Protein AF-A0A951WMS6-F1 (afdb_monomer)

Solvent-accessible surface area (backbone atoms only — not comparable to full-atom values): 7121 Å² total; per-residue (Å²): 144,70,65,67,65,56,53,53,51,50,52,52,52,50,51,51,53,50,54,52,52,53,54,52,52,51,54,52,56,64,68,56,60,54,90,54,53,74,70,52,47,53,54,47,51,54,49,47,49,55,51,43,70,74,71,43,91,61,53,75,64,49,46,51,52,50,53,49,53,51,50,53,47,52,47,52,53,64,68,49,76,73,86,53,60,63,60,56,52,49,49,54,51,48,52,53,55,55,45,58,72,67,40,53,75,73,48,37,55,53,50,53,52,52,51,53,51,54,54,60,61,67,71,117

pLDDT: mean 72.28, std 15.81, range [36.31, 91.38]

Secondary structure (DSSP, 8-state):
--SHHHHHHHHHHHHHHHHHHHHHHHHHHHHTS----HHHHHHHHHHHHHHHHHH----HHHHHHHHHHHHHHHHHHHHS-S--HHHHHHHHHHHHHHHHHHS-HHHHHHHHHHHHHHHHHTT-

Foldseek 3Di:
DPVVVVVVVVVVVVVVVVVVVVVVVVVVLVVLQDPQFLVNLVVLLVQLLVQLVVFPPDDPVLNVQLVVLSVVLVVQSVVCPDDDPVSSVVSVVSSLVSNVVSDDPVSNVSSVVSVSVSSVVSRD

Structure (mmCIF, N/CA/C/O backbone):
data_AF-A0A951WMS6-F1
#
_entry.id   AF-A0A951WMS6-F1
#
loop_
_atom_site.group_PDB
_atom_site.id
_atom_site.type_symbol
_atom_site.label_atom_id
_atom_site.label_alt_id
_atom_site.label_comp_id
_atom_site.label_asym_id
_atom_site.label_entity_id
_atom_site.label_seq_id
_atom_site.pdbx_PDB_ins_code
_atom_site.Cartn_x
_atom_site.Cartn_y
_atom_site.Cartn_z
_atom_site.occupancy
_atom_site.B_iso_or_equiv
_atom_site.auth_seq_id
_atom_site.auth_comp_id
_atom_site.auth_asym_id
_atom_site.auth_atom_id
_atom_site.pdbx_PDB_model_num
ATOM 1 N N . MET A 1 1 ? -36.452 -40.732 -9.700 1.00 51.75 1 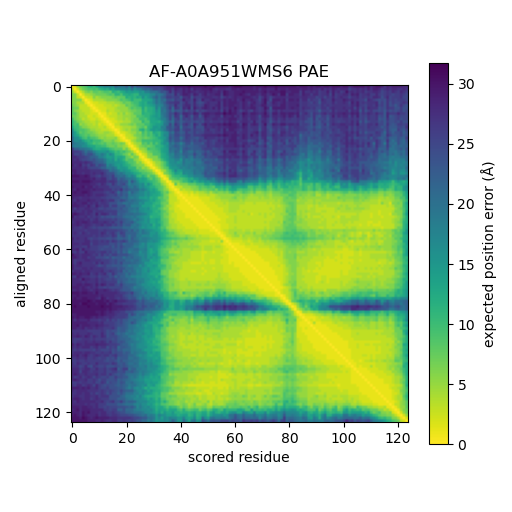MET A N 1
ATOM 2 C CA . MET A 1 1 ? -35.128 -40.363 -9.138 1.00 51.75 1 MET A CA 1
ATOM 3 C C . MET A 1 1 ? -34.050 -40.220 -10.234 1.00 51.75 1 MET A C 1
ATOM 5 O O . MET A 1 1 ? -33.100 -40.988 -10.251 1.00 51.75 1 MET A O 1
ATOM 9 N N . LYS A 1 2 ? -34.178 -39.270 -11.181 1.00 56.09 2 LYS A N 1
ATOM 10 C CA . LYS A 1 2 ? -33.153 -39.014 -12.233 1.00 56.09 2 LYS A CA 1
ATOM 11 C C . LYS A 1 2 ? -32.800 -37.524 -12.435 1.00 56.09 2 LYS A C 1
ATOM 13 O O . LYS A 1 2 ? -31.755 -37.229 -12.997 1.00 56.09 2 LYS A O 1
ATOM 18 N N . PHE A 1 3 ? -33.606 -36.593 -11.911 1.00 56.84 3 PHE A N 1
ATOM 19 C CA . PHE A 1 3 ? -33.428 -35.144 -12.109 1.00 56.84 3 PHE A CA 1
ATOM 20 C C . PHE A 1 3 ? -32.354 -34.500 -11.216 1.00 56.84 3 PHE A C 1
ATOM 22 O O . PHE A 1 3 ? -31.704 -33.546 -11.631 1.00 56.84 3 PHE A O 1
ATOM 29 N N . ILE A 1 4 ? -32.092 -35.062 -10.030 1.00 59.81 4 ILE A N 1
ATOM 30 C CA . ILE A 1 4 ? -31.099 -34.523 -9.079 1.00 59.81 4 ILE A CA 1
ATOM 31 C C . ILE A 1 4 ? -29.683 -34.555 -9.677 1.00 59.81 4 ILE A C 1
ATOM 33 O O . ILE A 1 4 ? -28.901 -33.629 -9.488 1.00 59.81 4 ILE A O 1
ATOM 37 N N . LYS A 1 5 ? -29.362 -35.582 -10.473 1.00 60.12 5 LYS A N 1
ATOM 38 C CA . LYS A 1 5 ? -28.024 -35.754 -11.057 1.00 60.12 5 LYS A CA 1
ATOM 39 C C . LYS A 1 5 ? -27.701 -34.687 -12.113 1.00 60.12 5 LYS A C 1
ATOM 41 O O . LYS A 1 5 ? -26.545 -34.304 -12.249 1.00 60.12 5 LYS A O 1
ATOM 46 N N . LEU A 1 6 ? -28.719 -34.176 -12.811 1.00 61.38 6 LEU A N 1
ATOM 47 C CA . LEU A 1 6 ? -28.562 -33.132 -13.826 1.00 61.38 6 LEU A CA 1
ATOM 48 C C . LEU A 1 6 ? -28.363 -31.746 -13.189 1.00 61.38 6 LEU A C 1
ATOM 50 O O . LEU A 1 6 ? -27.531 -30.973 -13.653 1.00 61.38 6 LEU A O 1
ATOM 54 N N . ALA A 1 7 ? -29.058 -31.466 -12.081 1.00 64.75 7 ALA A N 1
ATOM 55 C CA . ALA A 1 7 ? -28.902 -30.220 -11.328 1.00 64.75 7 ALA A CA 1
ATOM 56 C C . ALA A 1 7 ? -27.523 -30.112 -10.655 1.00 64.75 7 ALA A C 1
ATOM 58 O O . ALA A 1 7 ? -26.902 -29.053 -10.686 1.00 64.75 7 ALA A O 1
ATOM 59 N N . VAL A 1 8 ? -27.007 -31.219 -10.109 1.00 67.31 8 VAL A N 1
ATOM 60 C CA . VAL A 1 8 ? -25.658 -31.259 -9.517 1.00 67.31 8 VAL A CA 1
ATOM 61 C C . VAL A 1 8 ? -24.580 -31.064 -10.586 1.00 67.31 8 VAL A C 1
ATOM 63 O O . VAL A 1 8 ? -23.600 -30.365 -10.346 1.00 67.31 8 VAL A O 1
ATOM 66 N N . LEU A 1 9 ? -24.779 -31.611 -11.790 1.00 69.00 9 LEU A N 1
ATOM 67 C CA . LEU A 1 9 ? -23.855 -31.407 -12.905 1.00 69.00 9 LEU A CA 1
ATOM 68 C C . LEU A 1 9 ? -23.821 -29.936 -13.354 1.00 69.00 9 LEU A C 1
ATOM 70 O O . LEU A 1 9 ? -22.743 -29.386 -13.560 1.00 69.00 9 LEU A O 1
ATOM 74 N N . PHE A 1 10 ? -24.982 -29.277 -13.433 1.00 64.81 10 PHE A N 1
ATOM 75 C CA . PHE A 1 10 ? -25.066 -27.845 -13.736 1.00 64.81 10 PHE A CA 1
ATOM 76 C C . PHE A 1 10 ? -24.439 -26.973 -12.646 1.00 64.81 10 PHE A C 1
ATOM 78 O O . PHE A 1 10 ? -23.723 -26.029 -12.967 1.00 64.81 10 PHE A O 1
ATOM 85 N N . LEU A 1 11 ? -24.654 -27.309 -11.371 1.00 69.75 11 LEU A N 1
ATOM 86 C CA . LEU A 1 11 ? -24.055 -26.588 -10.249 1.00 69.75 11 LEU A CA 1
ATOM 87 C C . LEU A 1 11 ? -22.523 -26.668 -10.289 1.00 69.75 11 LEU A C 1
ATOM 89 O O . LEU A 1 11 ? -21.854 -25.659 -10.095 1.00 69.75 11 LEU A O 1
ATOM 93 N N . LEU A 1 12 ? -21.968 -27.842 -10.604 1.00 69.75 12 LEU A N 1
ATOM 94 C CA . LEU A 1 12 ? -20.522 -28.045 -10.729 1.00 69.75 12 LEU A CA 1
ATOM 95 C C . LEU A 1 12 ? -19.925 -27.295 -11.925 1.00 69.75 12 LEU A C 1
ATOM 97 O O . LEU A 1 12 ? -18.862 -26.691 -11.795 1.00 69.75 12 LEU A O 1
ATOM 101 N N . LEU A 1 13 ? -20.613 -27.288 -13.070 1.00 68.25 13 LEU A N 1
ATOM 102 C CA . LEU A 1 13 ? -20.183 -26.536 -14.253 1.00 68.25 13 LEU A CA 1
ATOM 103 C C . LEU A 1 13 ? -20.231 -25.021 -14.011 1.00 68.25 13 LEU A C 1
ATOM 105 O O . LEU A 1 13 ? -19.319 -24.303 -14.420 1.00 68.25 13 LEU A O 1
ATOM 109 N N . PHE A 1 14 ? -21.252 -24.543 -13.298 1.00 63.50 14 PHE A N 1
ATOM 110 C CA . PHE A 1 14 ? -21.378 -23.137 -12.923 1.00 63.50 14 PHE A CA 1
ATOM 111 C C . PHE A 1 14 ? -20.282 -22.718 -11.934 1.00 63.50 14 PHE A C 1
ATOM 113 O O . PHE A 1 14 ? -19.645 -21.684 -12.125 1.00 63.50 14 PHE A O 1
ATOM 120 N N . LEU A 1 15 ? -19.990 -23.555 -10.931 1.00 62.25 15 LEU A N 1
ATOM 121 C CA . LEU A 1 15 ? -18.897 -23.317 -9.985 1.00 62.25 15 LEU A CA 1
ATOM 122 C C . LEU A 1 15 ? -17.534 -23.300 -10.693 1.00 62.25 15 LEU A C 1
ATOM 124 O O . LEU A 1 15 ? -16.712 -22.430 -10.420 1.00 62.25 15 LEU A O 1
ATOM 128 N N . ALA A 1 16 ? -17.304 -24.212 -11.642 1.00 64.56 16 ALA A N 1
ATOM 129 C CA . ALA A 1 16 ? -16.062 -24.265 -12.409 1.00 64.56 16 ALA A CA 1
ATOM 130 C C . ALA A 1 16 ? -15.876 -23.031 -13.312 1.00 64.56 16 ALA A C 1
ATOM 132 O O . ALA A 1 16 ? -14.779 -22.473 -13.362 1.00 64.56 16 ALA A O 1
ATOM 133 N N . GLY A 1 17 ? -16.940 -22.563 -13.974 1.00 59.06 17 GLY A N 1
ATOM 134 C CA . GLY A 1 17 ? -16.912 -21.341 -14.785 1.00 59.06 17 GLY A CA 1
ATOM 135 C C . GLY A 1 17 ? -16.698 -20.073 -13.952 1.00 59.06 17 GLY A C 1
ATOM 136 O O . GLY A 1 17 ? -15.922 -19.200 -14.340 1.00 59.06 17 GLY A O 1
ATOM 137 N N . PHE A 1 18 ? -17.320 -19.998 -12.773 1.00 59.22 18 PHE A N 1
ATOM 138 C CA . PHE A 1 18 ? -17.164 -18.876 -11.846 1.00 59.22 18 PHE A CA 1
ATOM 139 C C . PHE A 1 18 ? -15.744 -18.812 -11.261 1.00 59.22 18 PHE A C 1
ATOM 141 O O . PHE A 1 18 ? -15.110 -17.759 -11.280 1.00 59.22 18 PHE A O 1
ATOM 148 N N . VAL A 1 19 ? -15.188 -19.949 -10.831 1.00 57.91 19 VAL A N 1
ATOM 149 C CA . VAL A 1 19 ? -13.813 -20.030 -10.307 1.00 57.91 19 VAL A CA 1
ATOM 150 C C . VAL A 1 19 ? -12.773 -19.729 -11.395 1.00 57.91 19 VAL A C 1
ATOM 152 O O . VAL A 1 19 ? -11.780 -19.047 -11.129 1.00 57.91 19 VAL A O 1
ATOM 155 N N . ALA A 1 20 ? -13.005 -20.171 -12.636 1.00 56.97 20 ALA A N 1
ATOM 156 C CA . ALA A 1 20 ? -12.144 -19.832 -13.768 1.00 56.97 20 ALA A CA 1
ATOM 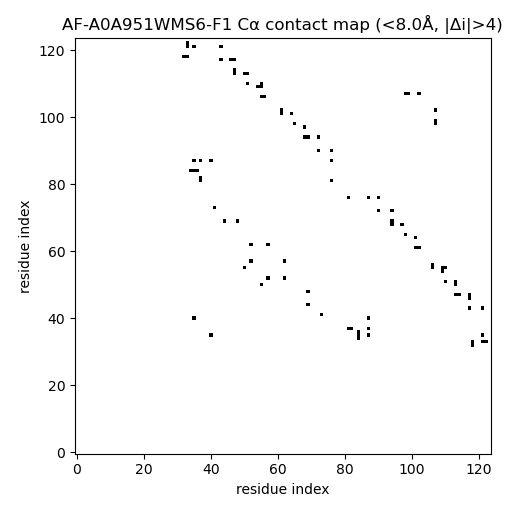157 C C . ALA A 1 20 ? -12.196 -18.329 -14.105 1.00 56.97 20 ALA A C 1
ATOM 159 O O . ALA A 1 20 ? -11.152 -17.723 -14.346 1.00 56.97 20 ALA A O 1
ATOM 160 N N . GLY A 1 21 ? -13.378 -17.704 -14.051 1.00 50.94 21 GLY A N 1
ATOM 161 C CA . GLY A 1 21 ? -13.546 -16.261 -14.253 1.00 50.94 21 GLY A CA 1
ATOM 162 C C . GLY A 1 21 ? -12.835 -15.408 -13.195 1.00 50.94 21 GLY A C 1
ATOM 163 O O . GLY A 1 21 ? -12.163 -14.436 -13.544 1.00 50.94 21 GLY A O 1
ATOM 164 N N . TYR A 1 22 ? -12.897 -15.807 -11.919 1.00 53.44 22 TYR A N 1
ATOM 165 C CA . TYR A 1 22 ? -12.196 -15.113 -10.829 1.00 53.44 22 TYR A CA 1
ATOM 166 C C . TYR A 1 22 ? -10.670 -15.150 -10.995 1.00 53.44 22 TYR A C 1
ATOM 168 O O . TYR A 1 22 ? -10.015 -14.114 -10.877 1.00 53.44 22 TYR A O 1
ATOM 176 N N . ARG A 1 23 ? -10.097 -16.304 -11.368 1.00 49.41 23 ARG A N 1
ATOM 177 C CA . ARG A 1 23 ? -8.645 -16.417 -11.606 1.00 49.41 23 ARG A CA 1
ATOM 178 C C . ARG A 1 23 ? -8.162 -15.593 -12.802 1.00 49.41 23 ARG A C 1
ATOM 180 O O . ARG A 1 23 ? -7.061 -15.045 -12.772 1.00 49.41 23 ARG A O 1
ATOM 187 N N . VAL A 1 24 ? -8.970 -15.480 -13.856 1.00 49.66 24 VAL A N 1
ATOM 188 C CA . VAL A 1 24 ? -8.622 -14.673 -15.040 1.00 49.66 24 VAL A CA 1
ATOM 189 C C . VAL A 1 24 ? -8.692 -13.171 -14.732 1.00 49.66 24 VAL A C 1
ATOM 191 O O . VAL A 1 24 ? -7.869 -12.405 -15.239 1.00 49.66 24 VAL A O 1
ATOM 194 N N . SER A 1 25 ? -9.604 -12.746 -13.850 1.00 45.38 25 SER A N 1
ATOM 195 C CA . SER A 1 25 ? -9.678 -11.357 -13.378 1.00 45.38 25 SER A CA 1
ATOM 196 C C . SER A 1 25 ? -8.475 -10.970 -12.507 1.00 45.38 25 SER A C 1
ATOM 198 O O . SER A 1 25 ? -7.919 -9.887 -12.692 1.00 45.38 25 SER A O 1
ATOM 200 N N . GLU A 1 26 ? -8.001 -11.858 -11.625 1.00 43.66 26 GLU A N 1
ATOM 201 C CA . GLU A 1 26 ? -6.765 -11.627 -10.857 1.00 43.66 26 GLU A CA 1
ATOM 202 C C . GLU A 1 26 ? -5.525 -11.567 -11.757 1.00 43.66 26 GLU A C 1
ATOM 204 O O . GLU A 1 26 ? -4.683 -10.683 -11.595 1.00 43.66 26 GLU A O 1
ATOM 209 N N . SER A 1 27 ? -5.435 -12.445 -12.762 1.00 40.69 27 SER A N 1
ATOM 210 C CA . SER A 1 27 ? -4.296 -12.472 -13.689 1.00 40.69 27 SER A CA 1
ATOM 211 C C . SER A 1 27 ? -4.209 -11.208 -14.557 1.00 40.69 27 SER A C 1
ATOM 213 O O . SER A 1 27 ? -3.115 -10.701 -14.817 1.00 40.69 27 SER A O 1
ATOM 215 N N . ASN A 1 28 ? -5.352 -10.637 -14.954 1.00 41.50 28 ASN A N 1
ATOM 216 C CA . ASN A 1 28 ? -5.391 -9.376 -15.697 1.00 41.50 28 ASN A CA 1
ATOM 217 C C . ASN A 1 28 ? -5.174 -8.143 -14.808 1.00 41.50 28 ASN A C 1
ATOM 219 O O . ASN A 1 28 ? -4.539 -7.190 -15.260 1.00 41.50 28 ASN A O 1
ATOM 223 N N . ALA A 1 29 ? -5.632 -8.161 -13.553 1.00 42.81 29 ALA A N 1
ATOM 224 C CA . ALA A 1 29 ? -5.325 -7.109 -12.584 1.00 42.81 29 ALA A CA 1
ATOM 225 C C . ALA A 1 29 ? -3.824 -7.084 -12.236 1.00 42.81 29 ALA A C 1
ATOM 227 O O . ALA A 1 29 ? -3.222 -6.013 -12.217 1.00 42.81 29 ALA A O 1
ATOM 228 N N . GLN A 1 30 ? -3.187 -8.252 -12.081 1.00 41.78 30 GLN A N 1
ATOM 229 C CA . GLN A 1 30 ? -1.736 -8.361 -11.883 1.00 41.78 30 GLN A CA 1
ATOM 230 C C . GLN A 1 30 ? -0.926 -7.968 -13.125 1.00 41.78 30 GLN A C 1
ATOM 232 O O . GLN A 1 30 ? 0.123 -7.339 -12.995 1.00 41.78 30 GLN A O 1
ATOM 237 N N . LYS A 1 31 ? -1.401 -8.284 -14.340 1.00 40.84 31 LYS A N 1
ATOM 238 C CA . LYS A 1 31 ? -0.721 -7.880 -15.586 1.00 40.84 31 LYS A CA 1
ATOM 239 C C . LYS A 1 31 ? -0.822 -6.386 -15.893 1.00 40.84 31 LYS A C 1
ATOM 241 O O . LYS A 1 31 ? 0.044 -5.866 -16.592 1.00 40.84 31 LYS A O 1
ATOM 246 N N . ARG A 1 32 ? -1.843 -5.694 -15.379 1.00 45.91 32 ARG A N 1
ATOM 247 C CA . ARG A 1 32 ? -2.048 -4.250 -15.580 1.00 45.91 32 ARG A CA 1
ATOM 248 C C . ARG A 1 32 ? -1.325 -3.368 -14.568 1.00 45.91 32 ARG A C 1
ATOM 250 O O . ARG A 1 32 ? -1.452 -2.151 -14.670 1.00 45.91 32 ARG A O 1
ATOM 257 N N . ILE A 1 33 ? -0.549 -3.934 -13.639 1.00 48.38 33 ILE A N 1
ATOM 258 C CA . ILE A 1 33 ? 0.278 -3.120 -12.747 1.00 48.38 33 ILE A CA 1
ATOM 259 C C . ILE A 1 33 ? 1.354 -2.434 -13.598 1.00 48.38 33 ILE A C 1
ATOM 261 O O . ILE A 1 33 ? 2.256 -3.063 -14.177 1.00 48.38 33 ILE A O 1
ATOM 265 N N . ALA A 1 34 ? 1.124 -1.132 -13.738 1.00 48.41 34 ALA A N 1
ATOM 266 C CA . ALA A 1 34 ? 1.731 -0.207 -14.666 1.00 48.41 34 ALA A CA 1
ATOM 267 C C . ALA A 1 34 ? 3.257 -0.216 -14.582 1.00 48.41 34 ALA A C 1
ATOM 269 O O . ALA A 1 34 ? 3.873 -0.478 -13.549 1.00 48.41 34 ALA A O 1
ATOM 270 N N . VAL A 1 35 ? 3.876 0.066 -15.718 1.00 48.91 35 VAL A N 1
ATOM 271 C CA . VAL A 1 35 ? 5.303 0.342 -15.839 1.00 48.91 35 VAL A CA 1
ATOM 272 C C . VAL A 1 35 ? 5.570 1.680 -15.136 1.00 48.91 35 VAL A C 1
ATOM 274 O O . VAL A 1 35 ? 5.442 2.732 -15.749 1.00 48.91 35 VAL A O 1
ATO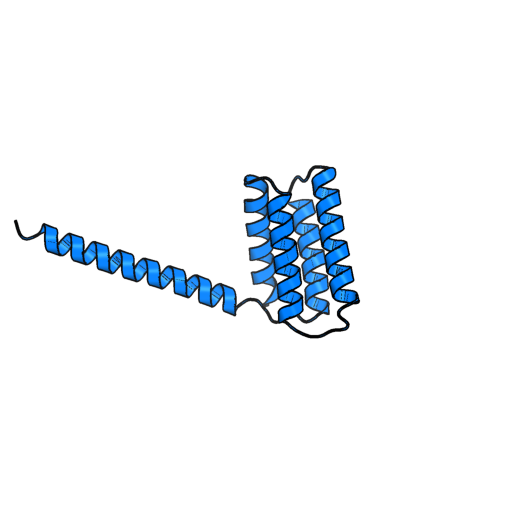M 277 N N . MET A 1 36 ? 5.884 1.669 -13.838 1.00 57.25 36 MET A N 1
ATOM 278 C CA . MET A 1 36 ? 6.234 2.897 -13.115 1.00 57.25 36 MET A CA 1
ATOM 279 C C . MET A 1 36 ? 7.725 3.185 -13.281 1.00 57.25 36 MET A C 1
ATOM 281 O O . MET A 1 36 ? 8.575 2.493 -12.725 1.00 57.25 36 MET A O 1
ATOM 285 N N . ALA A 1 37 ? 8.046 4.221 -14.057 1.00 60.28 37 ALA A N 1
ATOM 286 C CA . ALA A 1 37 ? 9.373 4.823 -14.028 1.00 60.28 37 ALA A CA 1
ATOM 287 C C . ALA A 1 37 ? 9.683 5.333 -12.600 1.00 60.28 37 ALA A C 1
ATOM 289 O O . ALA A 1 37 ? 8.753 5.690 -11.876 1.00 60.28 37 ALA A O 1
ATOM 290 N N . PRO A 1 38 ? 10.955 5.442 -12.183 1.00 60.34 38 PRO A N 1
ATOM 291 C CA . PRO A 1 38 ? 11.318 5.862 -10.822 1.00 60.34 38 PRO A CA 1
ATOM 292 C C . PRO A 1 38 ? 10.678 7.192 -10.379 1.00 60.34 38 PRO A C 1
ATOM 294 O O . PRO A 1 38 ? 10.269 7.337 -9.231 1.00 60.34 38 PRO A O 1
ATOM 297 N N . GLY A 1 39 ? 10.512 8.144 -11.306 1.00 62.16 39 GLY A N 1
ATOM 298 C CA . GLY A 1 39 ? 9.784 9.392 -11.042 1.00 62.16 39 GLY A CA 1
ATOM 299 C C . GLY A 1 39 ? 8.289 9.180 -10.774 1.00 62.16 39 GLY A C 1
ATOM 300 O O . GLY A 1 39 ? 7.736 9.804 -9.876 1.00 62.16 39 GLY A O 1
ATOM 301 N N . ALA A 1 40 ? 7.655 8.243 -11.485 1.00 69.75 40 ALA A N 1
ATOM 302 C CA . ALA A 1 40 ? 6.254 7.882 -11.274 1.00 69.75 40 ALA A CA 1
ATOM 303 C C . ALA A 1 40 ? 6.040 7.158 -9.936 1.00 69.75 40 ALA A C 1
ATOM 305 O O . ALA A 1 40 ? 5.009 7.357 -9.301 1.00 69.75 40 ALA A O 1
ATOM 306 N N . LEU A 1 41 ? 7.018 6.368 -9.475 1.00 72.56 41 LEU A N 1
ATOM 307 C CA . LEU A 1 41 ? 6.957 5.709 -8.169 1.00 72.56 41 LEU A CA 1
ATOM 308 C C . LEU A 1 41 ? 6.998 6.726 -7.024 1.00 72.56 41 LEU A C 1
ATOM 310 O O . LEU A 1 41 ? 6.204 6.631 -6.094 1.00 72.56 41 LEU A O 1
ATOM 314 N N . ARG A 1 42 ? 7.856 7.748 -7.117 1.00 75.69 42 ARG A N 1
ATOM 315 C CA . ARG A 1 42 ? 7.872 8.850 -6.145 1.00 75.69 42 ARG A CA 1
ATOM 316 C C . ARG A 1 42 ? 6.530 9.582 -6.094 1.00 75.69 42 ARG A C 1
ATOM 318 O O . ARG A 1 42 ? 5.969 9.741 -5.016 1.00 75.69 42 ARG A O 1
ATOM 325 N N . THR A 1 43 ? 5.979 9.956 -7.250 1.00 78.19 43 THR A N 1
ATOM 326 C CA . THR A 1 43 ? 4.648 10.582 -7.329 1.00 78.19 43 THR A CA 1
ATOM 327 C C . THR A 1 43 ? 3.549 9.665 -6.783 1.00 78.19 43 THR A C 1
ATOM 329 O O . THR A 1 43 ? 2.601 10.138 -6.154 1.00 78.19 43 THR A O 1
ATOM 332 N N . HIS A 1 44 ? 3.673 8.350 -6.982 1.00 78.69 44 HIS A N 1
ATOM 333 C CA . HIS A 1 44 ? 2.744 7.368 -6.434 1.00 78.69 44 HIS A CA 1
ATOM 334 C C . HIS A 1 44 ? 2.819 7.299 -4.907 1.00 78.69 44 HIS A C 1
ATOM 336 O O . HIS A 1 44 ? 1.776 7.310 -4.264 1.00 78.69 44 HIS A O 1
ATOM 342 N N . LEU A 1 45 ? 4.019 7.296 -4.318 1.00 81.81 45 LEU A N 1
ATOM 343 C CA . LEU A 1 45 ? 4.195 7.320 -2.863 1.00 81.81 45 LEU A CA 1
ATOM 344 C C . LEU A 1 45 ? 3.673 8.619 -2.240 1.00 81.81 45 LEU A C 1
ATOM 346 O O . LEU A 1 45 ? 2.976 8.568 -1.231 1.00 81.81 45 LEU A O 1
ATOM 350 N N . GLU A 1 46 ? 3.926 9.768 -2.868 1.00 83.88 46 GLU A N 1
ATOM 351 C CA . GLU A 1 46 ? 3.377 11.061 -2.431 1.00 83.88 46 GLU A CA 1
ATOM 352 C C . GLU A 1 46 ? 1.837 11.068 -2.507 1.00 83.88 46 GLU A C 1
ATOM 354 O O . GLU A 1 46 ? 1.148 11.537 -1.596 1.00 83.88 46 GLU A O 1
ATOM 359 N N . SER A 1 47 ? 1.270 10.482 -3.566 1.00 85.25 47 SER A N 1
ATOM 360 C CA . SER A 1 47 ? -0.182 10.338 -3.720 1.00 85.25 47 SER A CA 1
ATOM 361 C C . SER A 1 47 ? -0.772 9.359 -2.706 1.00 85.25 47 SER A C 1
ATOM 363 O O . SER A 1 47 ? -1.847 9.614 -2.160 1.00 85.25 47 SER A O 1
ATOM 365 N N . LEU A 1 48 ? -0.080 8.253 -2.430 1.00 85.31 48 LEU A N 1
ATOM 366 C CA . LEU A 1 48 ? -0.456 7.286 -1.406 1.00 85.31 48 LEU A CA 1
ATOM 367 C C . LEU A 1 48 ? -0.476 7.960 -0.039 1.00 85.31 48 LEU A C 1
ATOM 369 O O . LEU A 1 48 ? -1.486 7.873 0.650 1.00 85.31 48 LEU A O 1
ATOM 373 N N . GLN A 1 49 ? 0.576 8.705 0.307 1.00 88.69 49 GLN A N 1
ATOM 374 C CA . GLN A 1 49 ? 0.651 9.452 1.556 1.00 88.69 49 GLN A CA 1
ATOM 375 C C . GLN A 1 49 ? -0.550 10.379 1.729 1.00 88.69 49 GLN A C 1
ATOM 377 O O . GLN A 1 49 ? -1.264 10.289 2.725 1.00 88.69 49 GLN A O 1
ATOM 382 N N . LYS A 1 50 ? -0.821 11.225 0.731 1.00 88.25 50 LYS A N 1
ATOM 383 C CA . LYS A 1 50 ? -1.920 12.192 0.788 1.00 88.25 50 LYS A CA 1
ATOM 384 C C . LYS A 1 50 ? -3.288 11.516 0.923 1.00 88.25 50 LYS A C 1
ATOM 386 O O . LYS A 1 50 ? -4.141 11.984 1.679 1.00 88.25 50 LYS A O 1
ATOM 391 N N . ASN A 1 51 ? -3.525 10.427 0.192 1.00 86.38 51 ASN A N 1
ATOM 392 C CA . ASN A 1 51 ? -4.800 9.712 0.264 1.00 86.38 51 ASN A CA 1
ATOM 393 C C . ASN A 1 51 ? -4.964 8.974 1.596 1.00 86.38 51 ASN A C 1
ATOM 395 O O . ASN A 1 51 ? -6.046 9.006 2.176 1.00 86.38 51 ASN A O 1
ATOM 399 N N . VAL A 1 52 ? -3.894 8.369 2.114 1.00 86.44 52 VAL A N 1
ATOM 400 C CA . VAL A 1 52 ? -3.898 7.729 3.432 1.00 86.44 52 VAL A CA 1
ATOM 401 C C . VAL A 1 52 ? -4.158 8.768 4.519 1.00 86.44 52 VAL A C 1
ATOM 403 O O . VAL A 1 52 ? -5.092 8.591 5.288 1.00 86.44 52 VAL A O 1
ATOM 406 N N . GLU A 1 53 ? -3.436 9.886 4.546 1.00 86.62 53 GLU A N 1
ATOM 407 C CA . GLU A 1 53 ? -3.628 10.931 5.563 1.00 86.62 53 GLU A CA 1
ATOM 408 C C . GLU A 1 53 ? -5.016 11.595 5.503 1.00 86.62 53 GLU A C 1
ATOM 410 O O . GLU A 1 53 ? -5.537 12.017 6.535 1.00 86.62 53 GLU A O 1
ATOM 415 N N . SER A 1 54 ? -5.631 11.680 4.318 1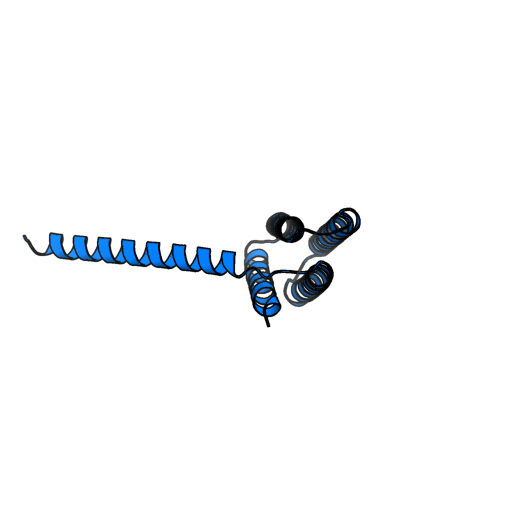.00 84.38 54 SER A N 1
ATOM 416 C CA . SER A 1 54 ? -6.969 12.274 4.152 1.00 84.38 54 SER A CA 1
ATOM 417 C C . SER A 1 54 ? -8.124 11.303 4.404 1.00 84.38 54 SER A C 1
ATOM 419 O O . SER A 1 54 ? -9.203 11.738 4.802 1.00 84.38 54 SER A O 1
ATOM 421 N N . THR A 1 55 ? -7.923 10.003 4.177 1.00 83.31 55 THR A N 1
ATOM 422 C CA . THR A 1 55 ? -8.997 8.994 4.216 1.00 83.31 55 THR A CA 1
ATOM 423 C C . THR A 1 55 ? -8.924 8.112 5.459 1.00 83.31 55 THR A C 1
ATOM 425 O O . THR A 1 55 ? -9.952 7.704 6.004 1.00 83.31 55 THR A O 1
ATOM 428 N N . LEU A 1 56 ? -7.714 7.797 5.922 1.00 86.69 56 LEU A N 1
ATOM 429 C CA . LEU A 1 56 ? -7.499 6.971 7.100 1.00 86.69 56 LEU A CA 1
ATOM 430 C C . LEU A 1 56 ? -7.344 7.868 8.321 1.00 86.69 56 LEU A C 1
ATOM 432 O O . LEU A 1 56 ? -6.401 8.647 8.444 1.00 86.69 56 LEU A O 1
ATOM 436 N N . MET A 1 57 ? -8.254 7.704 9.278 1.00 88.06 57 MET A N 1
ATOM 437 C CA . MET A 1 57 ? -8.088 8.265 10.615 1.00 88.06 57 MET A CA 1
ATOM 438 C C . MET A 1 57 ? -7.037 7.453 11.378 1.00 88.06 57 MET A C 1
ATOM 440 O O . MET A 1 57 ? -7.374 6.584 12.179 1.00 88.06 57 MET A O 1
ATOM 444 N N . LEU A 1 58 ? -5.764 7.699 11.069 1.00 87.94 58 LEU A N 1
ATOM 445 C CA . LEU A 1 58 ? -4.624 7.117 11.774 1.00 87.94 58 LEU A CA 1
ATOM 446 C C . LEU A 1 58 ? -4.397 7.852 13.094 1.00 87.94 58 LEU A C 1
ATOM 448 O O . LEU A 1 58 ? -4.373 9.090 13.126 1.00 87.94 58 LEU A O 1
ATOM 452 N N . ASN A 1 59 ? -4.185 7.093 14.169 1.00 90.44 59 ASN A N 1
ATOM 453 C CA . ASN A 1 59 ? -3.712 7.655 15.431 1.00 90.44 59 ASN A CA 1
ATOM 454 C C . ASN A 1 59 ? -2.249 8.147 15.297 1.00 90.44 59 ASN A C 1
ATOM 456 O O . ASN A 1 59 ? -1.611 7.965 14.257 1.00 90.44 59 ASN A O 1
ATOM 460 N N . SER A 1 60 ? -1.715 8.811 16.326 1.00 88.19 60 SER A N 1
ATOM 461 C CA . SER A 1 60 ? -0.368 9.401 16.275 1.00 88.19 60 SER A CA 1
ATOM 462 C C . SER A 1 60 ? 0.733 8.368 16.025 1.00 88.19 60 SER A C 1
ATOM 464 O O . SER A 1 60 ? 1.644 8.635 15.247 1.00 88.19 60 SER A O 1
ATOM 466 N N . GLU A 1 61 ? 0.622 7.191 16.639 1.00 88.88 61 GLU A N 1
ATOM 467 C CA . GLU A 1 61 ? 1.586 6.098 16.503 1.00 88.88 61 GLU A CA 1
ATOM 468 C C . GLU A 1 61 ? 1.536 5.501 15.092 1.00 88.88 61 GLU A C 1
ATOM 470 O O . GLU A 1 61 ? 2.546 5.469 14.401 1.00 88.88 61 GLU A O 1
ATOM 475 N N . GLN A 1 62 ? 0.341 5.165 14.597 1.00 90.38 62 GLN A N 1
ATOM 476 C CA . GLN A 1 62 ? 0.119 4.671 13.235 1.00 90.38 62 GLN A CA 1
ATOM 477 C C . GLN A 1 62 ? 0.606 5.662 12.174 1.00 90.38 62 GLN A C 1
ATOM 479 O O . GLN A 1 62 ? 1.188 5.262 11.168 1.00 90.38 62 GLN A O 1
ATOM 484 N N . ARG A 1 63 ? 0.385 6.965 12.386 1.00 88.19 63 ARG A N 1
ATOM 485 C CA . ARG A 1 63 ? 0.856 8.011 11.470 1.00 88.19 63 ARG A CA 1
ATOM 486 C C . ARG A 1 63 ? 2.380 8.085 11.450 1.00 88.19 63 ARG A C 1
ATOM 488 O O . ARG A 1 63 ? 2.963 8.203 10.376 1.00 88.19 63 ARG A O 1
ATOM 495 N N . GLN A 1 64 ? 3.017 7.991 12.615 1.00 90.06 64 GLN A N 1
ATOM 496 C CA . GLN A 1 64 ? 4.471 7.982 12.725 1.00 90.06 64 GLN A CA 1
ATOM 497 C C 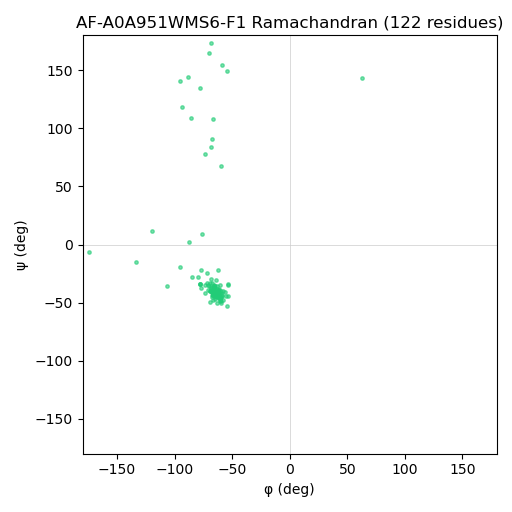. GLN A 1 64 ? 5.071 6.721 12.086 1.00 90.06 64 GLN A C 1
ATOM 499 O O . GLN A 1 64 ? 6.022 6.830 11.313 1.00 90.06 64 GLN A O 1
ATOM 504 N N . SER A 1 65 ? 4.478 5.547 12.323 1.00 91.25 65 SER A N 1
ATOM 505 C CA . SER A 1 65 ? 4.874 4.291 11.677 1.00 9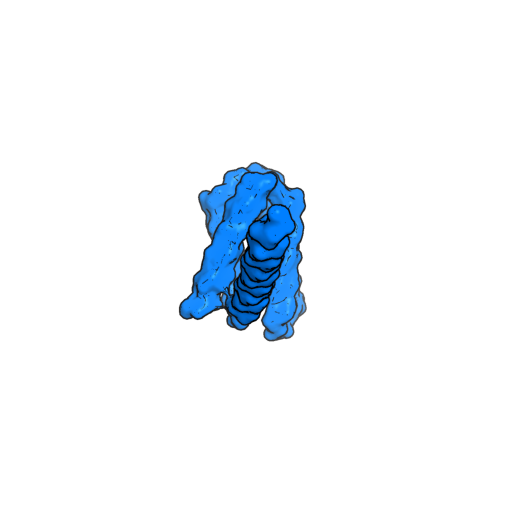1.25 65 SER A CA 1
ATOM 506 C C . SER A 1 65 ? 4.731 4.370 10.160 1.00 91.25 65 SER A C 1
ATOM 508 O O . SER A 1 65 ? 5.667 4.030 9.444 1.00 91.25 65 SER A O 1
ATOM 510 N N . PHE A 1 66 ? 3.610 4.890 9.654 1.00 89.06 66 PHE A N 1
ATOM 511 C CA . PHE A 1 66 ? 3.399 5.059 8.217 1.00 89.06 66 PHE A CA 1
ATOM 512 C C . PHE A 1 66 ? 4.433 5.993 7.577 1.00 89.06 66 PHE A C 1
ATOM 514 O O . PHE A 1 66 ? 5.004 5.660 6.540 1.00 89.06 66 PHE A O 1
ATOM 521 N N . GLN A 1 67 ? 4.725 7.136 8.204 1.00 89.19 67 GLN A N 1
ATOM 522 C CA . GLN A 1 67 ? 5.765 8.041 7.711 1.00 89.19 67 GLN A CA 1
ATOM 523 C C . GLN A 1 67 ? 7.152 7.393 7.743 1.00 89.19 67 GLN A C 1
ATOM 525 O O . GLN A 1 67 ? 7.930 7.579 6.810 1.00 89.19 67 GLN A O 1
ATOM 530 N N . SER A 1 68 ? 7.451 6.597 8.773 1.00 91.38 68 SER A N 1
ATOM 531 C CA . SER A 1 68 ? 8.694 5.826 8.842 1.00 91.38 68 SER A CA 1
ATOM 532 C C . SER A 1 68 ? 8.800 4.836 7.680 1.00 91.38 68 SER A C 1
ATOM 534 O O . SER A 1 68 ? 9.814 4.829 6.988 1.00 91.38 68 SER A O 1
ATOM 536 N N . ILE A 1 69 ? 7.738 4.066 7.412 1.00 89.62 69 ILE A N 1
ATOM 537 C CA . ILE A 1 69 ? 7.673 3.100 6.304 1.00 89.62 69 ILE A CA 1
ATOM 538 C C . ILE A 1 69 ? 7.887 3.802 4.956 1.00 89.62 69 ILE A C 1
ATOM 540 O O . ILE A 1 69 ? 8.656 3.323 4.120 1.00 89.62 69 ILE A O 1
ATOM 544 N N . LEU A 1 70 ? 7.245 4.956 4.738 1.00 87.12 70 LEU A N 1
ATOM 545 C CA . LEU A 1 70 ? 7.418 5.741 3.513 1.00 87.12 70 LEU A CA 1
ATOM 546 C C . LEU A 1 70 ? 8.846 6.268 3.356 1.00 87.12 70 LEU A C 1
ATOM 548 O O . LEU A 1 70 ? 9.411 6.166 2.268 1.00 87.12 70 LEU A O 1
ATOM 552 N N . ASN A 1 71 ? 9.436 6.808 4.422 1.00 87.88 71 ASN A N 1
ATOM 553 C CA . ASN A 1 71 ? 10.798 7.335 4.388 1.00 87.88 71 ASN A CA 1
ATOM 554 C C . ASN A 1 71 ? 11.821 6.228 4.128 1.00 87.88 71 ASN A C 1
ATOM 556 O O . ASN A 1 71 ? 12.672 6.397 3.260 1.00 87.88 71 ASN A O 1
ATOM 560 N N . GLU A 1 72 ? 11.696 5.081 4.797 1.00 88.00 72 GLU A N 1
ATOM 561 C CA . GLU A 1 72 ? 12.558 3.918 4.563 1.00 88.00 72 GLU A CA 1
ATOM 562 C C . GLU A 1 72 ? 12.416 3.406 3.121 1.00 88.00 72 GLU A C 1
ATOM 564 O O . GLU A 1 72 ? 13.400 3.077 2.463 1.00 88.00 72 GLU A O 1
ATOM 569 N N . SER A 1 73 ? 11.196 3.402 2.585 1.00 83.88 73 SER A N 1
ATOM 570 C CA . SER A 1 73 ? 10.922 3.004 1.201 1.00 83.88 73 SER A CA 1
ATOM 571 C C . SER A 1 73 ? 11.523 3.972 0.177 1.00 83.88 73 SER A C 1
ATOM 573 O O . SER A 1 73 ? 12.070 3.546 -0.843 1.00 83.88 73 SER A O 1
ATOM 575 N N . LEU A 1 74 ? 11.454 5.279 0.442 1.00 79.56 74 LEU A N 1
ATOM 576 C CA . LEU A 1 74 ? 12.089 6.317 -0.374 1.00 79.56 74 LEU A CA 1
ATOM 577 C C . LEU A 1 74 ? 13.618 6.254 -0.280 1.00 79.56 74 LEU A C 1
ATOM 579 O O . LEU A 1 74 ? 14.298 6.452 -1.286 1.00 79.56 74 LEU A O 1
ATOM 583 N N . GLU A 1 75 ? 14.161 5.947 0.896 1.00 82.31 75 GLU A N 1
ATOM 584 C CA . GLU A 1 75 ? 15.593 5.756 1.106 1.00 82.31 75 GLU A CA 1
ATOM 585 C C . GLU A 1 75 ? 16.094 4.513 0.366 1.00 82.31 75 GLU A C 1
ATOM 587 O O . GLU A 1 75 ? 17.043 4.614 -0.412 1.00 82.31 75 GLU A O 1
ATOM 592 N N . LYS A 1 76 ? 15.401 3.371 0.491 1.00 77.94 76 LYS A N 1
ATOM 593 C CA . LYS A 1 76 ? 15.663 2.159 -0.304 1.00 77.94 76 LYS A CA 1
ATOM 594 C C . LYS A 1 76 ? 15.646 2.477 -1.796 1.00 77.94 76 LYS A C 1
ATOM 596 O O . LYS A 1 76 ? 16.561 2.079 -2.509 1.00 77.94 76 LYS A O 1
ATOM 601 N N . MET A 1 77 ? 14.676 3.262 -2.264 1.00 72.56 77 MET A N 1
ATOM 602 C CA . MET A 1 77 ? 14.610 3.713 -3.658 1.00 72.56 77 MET A CA 1
ATOM 603 C C . MET A 1 77 ? 15.773 4.637 -4.058 1.00 72.56 77 MET A C 1
ATOM 605 O O . MET A 1 77 ? 16.225 4.582 -5.196 1.00 72.56 77 MET A O 1
ATOM 609 N N . GLY A 1 78 ? 16.257 5.495 -3.157 1.00 69.19 78 GLY A N 1
ATOM 610 C CA . GLY A 1 78 ? 17.402 6.377 -3.403 1.00 69.19 78 GLY A CA 1
ATOM 611 C C . GLY A 1 78 ? 18.748 5.643 -3.408 1.00 69.19 78 GLY A C 1
ATOM 612 O O . GLY A 1 78 ? 19.636 5.985 -4.193 1.00 69.19 78 GLY A O 1
ATOM 613 N N . ILE A 1 79 ? 18.890 4.619 -2.559 1.00 65.50 79 ILE A N 1
ATOM 614 C CA . ILE A 1 79 ? 20.071 3.747 -2.467 1.00 65.50 79 ILE A CA 1
ATOM 615 C C . ILE A 1 79 ? 20.131 2.795 -3.664 1.00 65.50 79 ILE A C 1
ATOM 617 O O . ILE A 1 79 ? 21.198 2.608 -4.259 1.00 65.50 79 ILE A O 1
ATOM 621 N N . LEU A 1 80 ? 18.987 2.232 -4.060 1.00 59.09 80 LEU A N 1
ATOM 622 C CA . LEU A 1 80 ? 18.823 1.500 -5.309 1.00 59.09 80 LEU A CA 1
ATOM 623 C C . LEU A 1 80 ? 18.939 2.512 -6.456 1.00 59.09 80 LEU A C 1
ATOM 625 O O . LEU A 1 80 ? 17.938 3.038 -6.926 1.00 59.09 80 LEU A O 1
ATOM 629 N N . ARG A 1 81 ? 20.170 2.834 -6.886 1.00 54.38 81 ARG A N 1
ATOM 630 C CA . ARG A 1 81 ? 20.495 3.731 -8.015 1.00 54.38 81 ARG A CA 1
ATOM 631 C C . ARG A 1 81 ? 19.906 3.209 -9.336 1.00 54.38 81 ARG A C 1
ATOM 633 O O . ARG A 1 81 ? 20.644 2.896 -10.263 1.00 54.38 81 ARG A O 1
ATOM 640 N N . THR A 1 82 ? 18.582 3.206 -9.468 1.00 53.31 82 THR A N 1
ATOM 641 C CA . THR A 1 82 ? 17.780 2.808 -10.630 1.00 53.31 82 THR A CA 1
ATOM 642 C C . THR A 1 82 ? 17.957 1.308 -11.002 1.00 53.31 82 THR A C 1
ATOM 644 O O . THR A 1 82 ? 19.048 0.765 -10.941 1.00 53.31 82 THR A O 1
ATOM 647 N N . ARG A 1 83 ? 16.951 0.550 -11.452 1.00 54.50 83 ARG A N 1
ATOM 648 C CA . ARG A 1 83 ? 16.194 0.792 -12.698 1.00 54.50 83 ARG A CA 1
ATOM 649 C C . ARG A 1 83 ? 15.005 -0.146 -12.901 1.00 54.50 83 ARG A C 1
ATOM 651 O O . ARG A 1 83 ? 14.309 0.035 -13.900 1.00 54.50 83 ARG A O 1
ATOM 658 N N . THR A 1 84 ? 14.785 -1.166 -12.074 1.00 63.12 84 THR A N 1
ATOM 659 C CA . THR A 1 84 ? 13.878 -2.240 -12.497 1.00 63.12 84 THR A CA 1
ATOM 660 C C . THR A 1 84 ? 12.456 -2.040 -11.984 1.00 63.12 84 THR A C 1
ATOM 662 O O . THR A 1 84 ? 12.207 -1.627 -10.853 1.00 63.12 84 THR A O 1
ATOM 665 N N . LYS A 1 85 ? 11.491 -2.371 -12.846 1.00 64.00 85 LYS A N 1
ATOM 666 C CA . LYS A 1 85 ? 10.068 -2.443 -12.492 1.00 64.00 85 LYS A CA 1
ATOM 667 C C . LYS A 1 85 ? 9.842 -3.346 -11.271 1.00 64.00 85 LYS A C 1
ATOM 669 O O . LYS A 1 85 ? 8.950 -3.093 -10.471 1.00 64.00 85 LYS A O 1
ATOM 674 N N . GLU A 1 86 ? 10.643 -4.398 -11.146 1.00 71.06 86 GLU A N 1
ATOM 675 C CA . GLU A 1 86 ? 10.534 -5.399 -10.088 1.00 71.06 86 GLU A CA 1
ATOM 676 C C . GLU A 1 86 ? 10.915 -4.836 -8.717 1.00 71.06 86 GLU A C 1
ATOM 678 O O . GLU A 1 86 ? 10.199 -5.084 -7.751 1.00 71.06 86 GLU A O 1
ATOM 683 N N . GLU A 1 87 ? 11.955 -4.004 -8.639 1.00 72.00 87 GLU A N 1
ATOM 684 C CA . GLU A 1 87 ? 12.348 -3.321 -7.399 1.00 72.00 87 GLU A CA 1
ATOM 685 C C . GLU A 1 87 ? 11.268 -2.338 -6.931 1.00 72.00 87 GLU A C 1
ATOM 687 O O . GLU A 1 87 ? 10.892 -2.344 -5.761 1.00 72.00 87 GLU A O 1
ATOM 692 N N . GLY A 1 88 ? 10.695 -1.550 -7.849 1.00 73.62 88 GLY A N 1
ATOM 693 C CA . GLY A 1 88 ? 9.596 -0.636 -7.520 1.00 73.62 88 GLY A CA 1
ATOM 694 C C . GLY A 1 88 ? 8.348 -1.369 -7.021 1.00 73.62 88 GLY A C 1
ATOM 695 O O . GLY A 1 88 ? 7.741 -0.968 -6.031 1.00 73.62 88 GLY A O 1
ATOM 696 N N . LEU A 1 89 ? 8.000 -2.491 -7.656 1.00 74.75 89 LEU A N 1
ATOM 697 C CA . LEU A 1 89 ? 6.912 -3.359 -7.197 1.00 74.75 89 LEU A CA 1
ATOM 698 C C . LEU A 1 89 ? 7.212 -4.010 -5.845 1.00 74.75 89 LEU A C 1
ATOM 700 O O . LEU A 1 89 ? 6.294 -4.191 -5.047 1.00 74.75 89 LEU A O 1
ATOM 704 N N . SER A 1 90 ? 8.469 -4.374 -5.588 1.00 79.81 90 SER A N 1
ATOM 705 C CA . SER A 1 90 ? 8.886 -4.941 -4.306 1.00 79.81 90 SER A CA 1
ATOM 706 C C . SER A 1 90 ? 8.696 -3.937 -3.174 1.00 79.81 90 SER A C 1
ATOM 708 O O . SER A 1 90 ? 8.123 -4.295 -2.151 1.00 79.81 90 SER A O 1
ATOM 710 N N . ILE A 1 91 ? 9.091 -2.677 -3.384 1.00 81.00 91 ILE A N 1
ATOM 711 C CA . ILE A 1 91 ? 8.903 -1.599 -2.403 1.00 81.00 91 ILE A CA 1
ATOM 712 C C . ILE A 1 91 ? 7.413 -1.386 -2.117 1.00 81.00 91 ILE A C 1
ATOM 714 O O . ILE A 1 91 ? 7.009 -1.325 -0.961 1.00 81.00 91 ILE A O 1
ATOM 718 N N . LEU A 1 92 ? 6.569 -1.331 -3.151 1.00 80.12 92 LEU A N 1
ATOM 719 C CA . LEU A 1 92 ? 5.126 -1.157 -2.951 1.00 80.12 92 LEU A CA 1
ATOM 720 C C . LEU A 1 92 ? 4.499 -2.319 -2.169 1.00 80.12 92 LEU A C 1
ATOM 722 O O . LEU A 1 92 ? 3.685 -2.085 -1.280 1.00 80.12 92 LEU A O 1
ATOM 726 N N . ARG A 1 93 ? 4.918 -3.562 -2.442 1.00 83.06 93 ARG A N 1
ATOM 727 C CA . ARG A 1 93 ? 4.470 -4.740 -1.680 1.00 83.06 93 ARG A CA 1
ATOM 728 C C . ARG A 1 93 ? 4.936 -4.718 -0.230 1.00 83.06 93 ARG A C 1
ATOM 730 O O . ARG A 1 93 ? 4.214 -5.191 0.645 1.00 83.06 93 ARG A O 1
ATOM 737 N N . GLU A 1 94 ? 6.141 -4.221 0.018 1.00 86.88 94 GLU A N 1
ATOM 738 C CA . GLU A 1 94 ? 6.675 -4.071 1.368 1.00 86.88 94 GLU A CA 1
ATOM 739 C C . GLU A 1 94 ? 5.848 -3.050 2.155 1.00 86.88 94 GLU A C 1
ATOM 741 O O .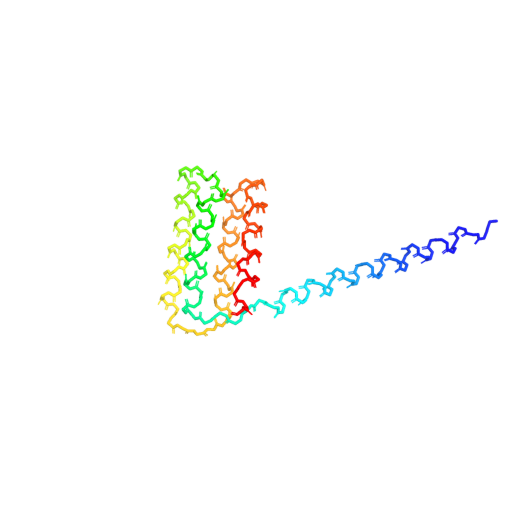 GLU A 1 94 ? 5.372 -3.370 3.240 1.00 86.88 94 GLU A O 1
ATOM 746 N N . ILE A 1 95 ? 5.554 -1.888 1.559 1.00 87.25 95 ILE A N 1
ATOM 747 C CA . ILE A 1 95 ? 4.663 -0.884 2.157 1.00 87.25 95 ILE A CA 1
ATOM 748 C C . ILE A 1 95 ? 3.287 -1.487 2.444 1.00 87.25 95 ILE A C 1
ATOM 750 O O . ILE A 1 95 ? 2.784 -1.327 3.550 1.00 87.25 95 ILE A O 1
ATOM 754 N N . ASP A 1 96 ? 2.693 -2.201 1.483 1.00 87.00 96 ASP A N 1
ATOM 755 C CA . ASP A 1 96 ? 1.400 -2.872 1.665 1.00 87.00 96 ASP A CA 1
ATOM 756 C C . ASP A 1 96 ? 1.426 -3.832 2.871 1.00 87.00 96 ASP A C 1
ATOM 758 O O . ASP A 1 96 ? 0.514 -3.835 3.697 1.00 87.00 96 ASP A O 1
ATOM 762 N N . THR A 1 97 ? 2.497 -4.620 2.990 1.00 89.19 97 THR A N 1
ATOM 763 C CA . THR A 1 97 ? 2.665 -5.614 4.058 1.00 89.19 97 THR A CA 1
ATOM 764 C C . THR A 1 97 ? 2.838 -4.957 5.424 1.00 89.19 97 THR A C 1
ATOM 766 O O . THR A 1 97 ? 2.247 -5.413 6.401 1.00 89.19 97 THR A O 1
ATOM 769 N N . GLU A 1 98 ? 3.636 -3.894 5.514 1.00 90.00 98 GLU A N 1
ATOM 770 C CA . GLU A 1 98 ? 3.831 -3.165 6.770 1.00 90.00 98 GLU A CA 1
ATOM 771 C C . GLU A 1 98 ? 2.575 -2.383 7.171 1.00 90.00 98 GLU A C 1
ATOM 773 O O . GLU A 1 98 ? 2.221 -2.340 8.349 1.00 90.00 98 GLU A O 1
ATOM 778 N N . MET A 1 99 ? 1.838 -1.840 6.199 1.00 88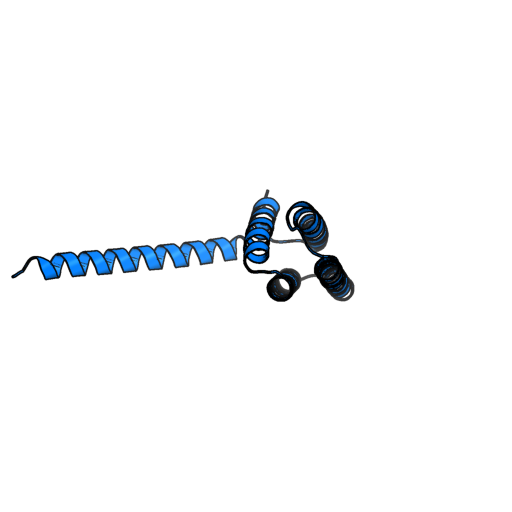.81 99 MET A N 1
ATOM 779 C CA . MET A 1 99 ? 0.561 -1.170 6.441 1.00 88.81 99 MET A CA 1
ATOM 780 C C . MET A 1 99 ? -0.482 -2.122 7.019 1.00 88.81 99 MET A C 1
ATOM 782 O O . MET A 1 99 ? -1.108 -1.797 8.026 1.00 88.81 99 MET A O 1
ATOM 786 N N . ASP A 1 100 ? -0.622 -3.328 6.472 1.00 88.50 100 ASP A N 1
ATOM 787 C CA . ASP A 1 100 ? -1.566 -4.315 7.006 1.00 88.50 100 ASP A CA 1
ATOM 788 C C . ASP A 1 100 ? -1.247 -4.745 8.451 1.00 88.50 100 ASP A C 1
ATOM 790 O O . ASP A 1 100 ? -2.147 -5.180 9.169 1.00 88.50 100 ASP A O 1
ATOM 794 N N . LYS A 1 101 ? 0.000 -4.584 8.920 1.00 89.88 101 LYS A N 1
ATOM 795 C CA . LYS A 1 101 ? 0.373 -4.852 10.321 1.00 89.88 101 LYS A CA 1
ATOM 796 C C . LYS A 1 101 ? -0.036 -3.736 11.278 1.00 89.88 101 LYS A C 1
ATOM 798 O O . LYS A 1 101 ? -0.325 -4.019 12.439 1.00 89.88 101 LYS A O 1
ATOM 803 N N . ILE A 1 102 ? -0.015 -2.481 10.825 1.00 89.94 102 ILE A N 1
ATOM 804 C CA . ILE A 1 102 ? -0.290 -1.315 11.681 1.00 89.94 102 ILE A CA 1
ATOM 805 C C . ILE A 1 102 ? -1.747 -0.849 11.614 1.00 89.94 102 ILE A C 1
ATOM 807 O O . ILE A 1 102 ? -2.213 -0.134 12.506 1.00 89.94 102 ILE A O 1
ATOM 811 N N . LEU A 1 103 ? -2.477 -1.230 10.565 1.00 91.00 103 LEU A N 1
ATOM 812 C CA . LEU A 1 103 ? -3.869 -0.853 10.370 1.00 91.00 103 LEU A CA 1
ATOM 813 C C . LEU A 1 103 ? -4.831 -1.840 11.038 1.00 91.00 103 LEU A C 1
ATOM 815 O O . LEU A 1 103 ? -4.644 -3.052 11.043 1.00 91.00 103 LEU A O 1
ATOM 819 N N . THR A 1 104 ? -5.933 -1.306 11.561 1.00 90.12 104 THR A N 1
ATOM 820 C CA . THR A 1 104 ? -7.085 -2.125 11.965 1.00 90.12 104 THR A CA 1
ATOM 821 C C . THR A 1 104 ? -7.807 -2.700 10.741 1.00 90.12 104 THR A C 1
ATOM 823 O O . THR A 1 104 ? -7.633 -2.214 9.626 1.00 90.12 104 THR A O 1
ATOM 826 N N . SER A 1 105 ? -8.677 -3.697 10.930 1.00 86.81 105 SER A N 1
ATOM 827 C CA . SER A 1 105 ? -9.394 -4.341 9.814 1.00 86.81 105 SER A CA 1
ATOM 828 C C . SER A 1 105 ? -10.210 -3.357 8.951 1.00 86.81 105 SER A C 1
ATOM 830 O O . SER A 1 105 ? -10.152 -3.437 7.726 1.00 86.81 105 SER A O 1
ATOM 832 N N . ASP A 1 106 ? -10.895 -2.380 9.561 1.00 87.75 106 ASP A N 1
ATOM 833 C CA . ASP A 1 106 ? -11.636 -1.328 8.834 1.00 87.75 106 ASP A CA 1
ATOM 834 C C . ASP A 1 106 ? -10.695 -0.378 8.067 1.00 87.75 106 ASP A C 1
ATOM 836 O O . ASP A 1 106 ? -10.950 0.004 6.923 1.00 87.75 106 ASP A O 1
ATOM 840 N N . GLN A 1 107 ? -9.556 -0.032 8.670 1.00 87.88 107 GLN A N 1
ATOM 841 C CA . GLN A 1 107 ? -8.539 0.803 8.036 1.00 87.88 107 GLN A CA 1
ATOM 842 C C . GLN A 1 107 ? -7.838 0.073 6.878 1.00 87.88 107 GLN A C 1
ATOM 844 O O . GLN A 1 107 ? -7.626 0.676 5.831 1.00 87.88 107 GLN A O 1
ATOM 849 N N . SER A 1 108 ? -7.5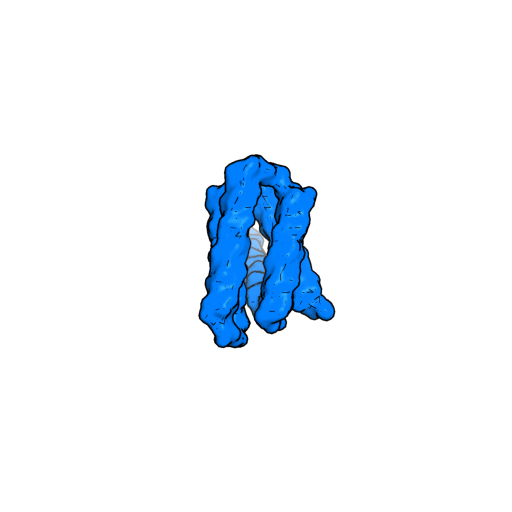29 -1.219 7.012 1.00 87.94 108 SER A N 1
ATOM 850 C CA . SER A 1 108 ? -6.928 -2.028 5.940 1.00 87.94 108 SER A CA 1
ATOM 851 C C . SER A 1 108 ? -7.861 -2.118 4.723 1.00 87.94 108 SER A C 1
ATOM 853 O O . SER A 1 108 ? -7.419 -1.936 3.588 1.00 87.94 108 SER A O 1
ATOM 855 N N . GLN A 1 109 ? -9.180 -2.245 4.925 1.00 85.81 109 GLN A N 1
ATOM 856 C CA . GLN A 1 109 ? -10.149 -2.187 3.821 1.00 85.81 109 GLN A CA 1
ATOM 857 C C . GLN A 1 109 ? -10.113 -0.842 3.082 1.00 85.81 109 GLN A C 1
ATOM 859 O O . GLN A 1 109 ? -10.056 -0.807 1.851 1.00 85.81 109 GLN A O 1
ATOM 864 N N . LYS A 1 110 ? -10.099 0.276 3.816 1.00 86.38 110 LYS A N 1
ATOM 865 C CA . LYS A 1 110 ? -9.992 1.623 3.228 1.00 86.38 110 LYS A CA 1
ATOM 866 C C . LYS A 1 110 ? -8.658 1.824 2.506 1.00 86.38 110 LYS A C 1
ATOM 868 O O . LYS A 1 110 ? -8.635 2.355 1.398 1.00 86.38 110 LYS A O 1
ATOM 873 N N . TYR A 1 111 ? -7.564 1.341 3.086 1.00 86.69 111 TYR A N 1
ATOM 874 C CA . TYR A 1 111 ? -6.241 1.341 2.466 1.00 86.69 111 TYR A CA 1
ATOM 875 C C . TYR A 1 111 ? -6.223 0.546 1.151 1.00 86.69 111 TYR A C 1
ATOM 877 O O . TYR A 1 111 ? -5.701 1.021 0.140 1.00 86.69 111 TYR A O 1
ATOM 885 N N . HIS A 1 112 ? -6.887 -0.611 1.118 1.00 85.56 112 HIS A N 1
ATOM 886 C CA . HIS A 1 112 ? -7.022 -1.426 -0.085 1.00 85.56 112 HIS A CA 1
ATOM 887 C C . HIS A 1 112 ? -7.759 -0.695 -1.222 1.00 85.56 112 HIS A C 1
ATOM 889 O O . HIS A 1 112 ? -7.383 -0.802 -2.391 1.00 85.56 112 HIS A O 1
ATOM 895 N N . VAL A 1 113 ? -8.790 0.088 -0.896 1.00 84.88 113 VAL A N 1
ATOM 896 C CA . VAL A 1 113 ? -9.500 0.920 -1.881 1.00 84.88 113 VAL A CA 1
ATOM 897 C C . VAL A 1 113 ? -8.593 2.035 -2.416 1.00 84.88 113 VAL A C 1
ATOM 899 O O . VAL A 1 113 ? -8.540 2.259 -3.629 1.00 84.88 113 VAL A O 1
ATOM 902 N N . ILE A 1 114 ? -7.829 2.697 -1.539 1.00 83.00 114 ILE A N 1
ATOM 903 C CA . ILE A 1 114 ? -6.878 3.756 -1.919 1.00 83.00 114 ILE A CA 1
ATOM 904 C C . ILE A 1 114 ? -5.822 3.208 -2.881 1.00 83.00 114 ILE A C 1
ATOM 906 O O . ILE A 1 114 ? -5.624 3.770 -3.960 1.00 83.00 114 ILE A O 1
ATOM 910 N N . ARG A 1 115 ? -5.179 2.084 -2.538 1.00 81.25 115 ARG A N 1
ATOM 911 C CA . ARG A 1 115 ? -4.132 1.505 -3.388 1.00 81.25 115 ARG A CA 1
ATOM 912 C C . ARG A 1 115 ? -4.687 1.069 -4.742 1.00 81.25 115 ARG A C 1
ATOM 914 O O . ARG A 1 115 ? -4.092 1.386 -5.764 1.00 81.25 115 ARG A O 1
ATOM 921 N N . GLN A 1 116 ? -5.857 0.420 -4.782 1.00 78.44 116 GLN A N 1
ATOM 922 C CA . GLN A 1 116 ? -6.494 0.027 -6.044 1.00 78.44 116 GLN A CA 1
ATOM 923 C C . GLN A 1 116 ? -6.772 1.239 -6.934 1.00 78.44 116 GLN A C 1
ATOM 925 O O . GLN A 1 116 ? -6.479 1.198 -8.127 1.00 78.44 116 GLN A O 1
ATOM 930 N N . THR A 1 117 ? -7.271 2.329 -6.349 1.00 79.12 117 THR A N 1
ATOM 931 C CA . THR A 1 117 ? -7.522 3.580 -7.076 1.00 79.12 117 THR A CA 1
ATOM 932 C C . THR A 1 117 ? -6.234 4.129 -7.688 1.00 79.12 117 THR A C 1
ATOM 934 O O . THR A 1 117 ? -6.212 4.467 -8.870 1.00 79.12 117 THR A O 1
ATOM 937 N N . LEU A 1 118 ? -5.140 4.137 -6.923 1.00 74.19 118 LEU A N 1
ATOM 938 C CA . LEU A 1 118 ? -3.847 4.647 -7.381 1.00 74.19 118 LEU A CA 1
ATOM 939 C C . LEU A 1 118 ? -3.170 3.751 -8.431 1.00 74.19 118 LEU A C 1
ATOM 941 O O . LEU A 1 118 ? -2.521 4.254 -9.349 1.00 74.19 118 LEU A O 1
ATOM 945 N N . TYR A 1 119 ? -3.329 2.428 -8.331 1.00 69.44 119 TYR A N 1
ATOM 946 C CA . TYR A 1 119 ? -2.847 1.487 -9.347 1.00 69.44 119 TYR A CA 1
ATOM 947 C C . TYR A 1 119 ? -3.614 1.618 -10.669 1.00 69.44 119 TYR A C 1
ATOM 949 O O . TYR A 1 119 ? -3.031 1.434 -11.738 1.00 69.44 119 TYR A O 1
ATOM 957 N N . LEU A 1 120 ? -4.907 1.947 -10.608 1.00 59.12 120 LEU A N 1
ATOM 958 C CA . LEU A 1 120 ? -5.744 2.164 -11.789 1.00 59.12 120 LEU A CA 1
ATOM 959 C C . LEU A 1 120 ? -5.499 3.537 -12.434 1.00 59.12 120 LEU A C 1
ATOM 961 O O . LEU A 1 120 ? -5.533 3.634 -13.659 1.00 59.12 120 LEU A O 1
ATOM 965 N N . SER A 1 121 ? -5.205 4.578 -11.646 1.00 56.34 121 SER A N 1
ATOM 966 C CA . SER A 1 121 ? -4.955 5.935 -12.155 1.00 56.34 121 SER A CA 1
ATOM 967 C C . SER A 1 121 ? -3.567 6.130 -12.776 1.00 56.34 121 SER A C 1
ATOM 969 O O . SER A 1 121 ? -3.387 7.029 -13.586 1.00 56.34 121 SER A O 1
ATOM 971 N N . GLY A 1 122 ? -2.577 5.297 -12.435 1.00 47.97 122 GLY A N 1
ATOM 972 C CA . GLY A 1 122 ? -1.211 5.375 -12.982 1.00 47.97 122 GLY A CA 1
ATOM 973 C C . GLY A 1 122 ? -1.028 4.844 -14.415 1.00 47.97 122 GLY A C 1
ATOM 974 O O . GLY A 1 122 ? 0.108 4.673 -14.843 1.00 47.97 122 GLY A O 1
ATOM 975 N N . ASN A 1 123 ? -2.118 4.535 -15.128 1.00 41.56 123 ASN A N 1
ATOM 976 C CA . ASN A 1 123 ? -2.137 3.941 -16.476 1.00 41.56 123 ASN A CA 1
ATOM 977 C C . ASN A 1 123 ? -2.840 4.832 -17.529 1.00 41.56 123 ASN A C 1
ATOM 979 O O . ASN A 1 123 ? -3.167 4.336 -18.608 1.00 41.56 123 ASN A O 1
ATOM 983 N N . SER A 1 124 ? -3.138 6.097 -17.201 1.00 36.31 124 SER A N 1
ATOM 984 C CA . SER A 1 124 ? -3.767 7.077 -18.110 1.00 36.31 124 SER A CA 1
ATOM 985 C C . SER A 1 124 ? -2.745 8.012 -18.742 1.00 36.31 124 SER A C 1
ATOM 987 O O . SER A 1 124 ? -1.812 8.419 -18.017 1.00 36.31 124 SER A O 1
#

Sequence (124 aa):
MKFIKLAVLFLLLFLAGFVAGYRVSESNAQKRIAVMAPGALRTHLESLQKNVESTLMLNSEQRQSFQSILNESLEKMGILRTRTKEEGLSILREIDTEMDKILTSDQSQKYHVIRQTLYLSGNS

Radius of gyration: 19.93 Å; Cα contacts (8 Å, |Δi|>4): 50; chains: 1; bounding box: 56×53×35 Å

Mean predicted aligned error: 13.45 Å

Nearest PDB structures (foldseek):
  3lr8-assembly1_B  TM=8.243E-01  e=4.822E-01  Euprosthenops australis
  5iz2-assembly1_B  TM=8.021E-01  e=8.570E-01  Trichonephila clavipes
  3lrd-assembly1_A  TM=8.195E-01  e=1.438E+00  Euprosthenops australis
  6r9d-assembly1_B  TM=5.297E-01  e=2.151E+00  Euprosthenops australis